Protein AF-A0A850RB29-F1 (afdb_monomer_lite)

Structure (mmCIF, N/CA/C/O backbone):
data_AF-A0A850RB29-F1
#
_entry.id   AF-A0A850RB29-F1
#
loop_
_atom_site.group_PDB
_atom_site.id
_atom_site.type_symbol
_atom_site.label_atom_id
_atom_site.label_alt_id
_atom_site.label_comp_id
_atom_site.label_asym_id
_atom_site.label_entity_id
_atom_site.label_seq_id
_atom_site.pdbx_PDB_ins_code
_atom_site.Cartn_x
_atom_site.Cartn_y
_atom_site.Cartn_z
_atom_site.occupancy
_atom_site.B_iso_or_equiv
_atom_site.auth_seq_id
_atom_site.auth_comp_id
_atom_site.auth_asym_id
_atom_site.auth_atom_id
_atom_site.pdbx_PDB_model_num
ATOM 1 N N . MET A 1 1 ? 18.306 -20.725 -11.844 1.00 34.06 1 MET A N 1
ATOM 2 C CA . MET A 1 1 ? 18.021 -19.679 -10.833 1.00 34.06 1 MET A CA 1
ATOM 3 C C . MET A 1 1 ? 17.555 -18.419 -11.554 1.00 34.06 1 MET A C 1
ATOM 5 O O . MET A 1 1 ? 18.338 -17.850 -12.303 1.00 34.06 1 MET A O 1
ATOM 9 N N . LYS A 1 2 ? 16.282 -18.012 -11.423 1.00 42.31 2 LYS A N 1
ATOM 10 C CA . LYS A 1 2 ? 15.798 -16.755 -12.022 1.00 42.31 2 LYS A CA 1
ATOM 11 C C . LYS A 1 2 ? 16.311 -15.594 -11.170 1.00 42.31 2 LYS A C 1
ATOM 13 O O . LYS A 1 2 ? 15.693 -15.229 -10.177 1.00 42.31 2 LYS A O 1
ATOM 18 N N . LEU A 1 3 ? 17.483 -15.076 -11.530 1.00 47.75 3 LEU A N 1
ATOM 19 C CA . LEU A 1 3 ? 17.990 -13.805 -11.027 1.00 47.75 3 LEU A CA 1
ATOM 20 C C . LEU A 1 3 ? 16.990 -12.734 -11.462 1.00 47.75 3 LEU A C 1
ATOM 22 O O . LEU A 1 3 ? 16.976 -12.326 -12.623 1.00 47.75 3 LEU A O 1
ATOM 26 N N . PHE A 1 4 ? 16.105 -12.330 -10.552 1.00 53.44 4 PHE A N 1
ATOM 27 C CA . PHE A 1 4 ? 15.319 -11.116 -10.707 1.00 53.44 4 PHE A CA 1
ATOM 28 C C . PHE A 1 4 ? 16.328 -9.974 -10.777 1.00 53.44 4 PHE A C 1
ATOM 30 O O . PHE A 1 4 ? 16.759 -9.462 -9.746 1.00 53.44 4 PHE A O 1
ATOM 37 N N . LYS A 1 5 ? 16.773 -9.625 -11.991 1.00 52.97 5 LYS A N 1
ATOM 38 C CA . LYS A 1 5 ? 17.482 -8.373 -12.225 1.00 52.97 5 LYS A CA 1
ATOM 39 C C . LYS A 1 5 ? 16.589 -7.304 -11.614 1.00 52.97 5 LYS A C 1
ATOM 41 O O . LYS A 1 5 ? 15.456 -7.125 -12.061 1.00 52.97 5 LYS A O 1
ATOM 46 N N . SER A 1 6 ? 17.072 -6.663 -10.555 1.00 60.00 6 SER A N 1
ATOM 47 C CA . SER A 1 6 ? 16.506 -5.429 -10.024 1.00 60.00 6 SER A CA 1
ATOM 48 C C . SER A 1 6 ? 16.661 -4.374 -11.110 1.00 60.00 6 SER A C 1
ATOM 50 O O . SER A 1 6 ? 17.593 -3.580 -11.099 1.00 60.00 6 SER A O 1
ATOM 52 N N . GLN A 1 7 ? 15.810 -4.460 -12.129 1.00 71.50 7 GLN A N 1
ATOM 53 C CA . GLN A 1 7 ? 15.783 -3.522 -13.224 1.00 71.50 7 GLN A CA 1
ATOM 54 C C . GLN A 1 7 ? 15.145 -2.269 -12.651 1.00 71.50 7 GLN A C 1
ATOM 56 O O . GLN A 1 7 ? 13.971 -2.270 -12.257 1.00 71.50 7 GLN A O 1
ATOM 61 N N . ILE A 1 8 ? 15.995 -1.263 -12.490 1.00 80.50 8 ILE A N 1
ATOM 62 C CA . ILE A 1 8 ? 15.597 0.070 -12.092 1.00 80.50 8 ILE A CA 1
ATOM 63 C C . ILE A 1 8 ? 14.907 0.676 -13.313 1.00 80.50 8 ILE A C 1
ATOM 65 O O . ILE A 1 8 ? 15.517 0.774 -14.374 1.00 80.50 8 ILE A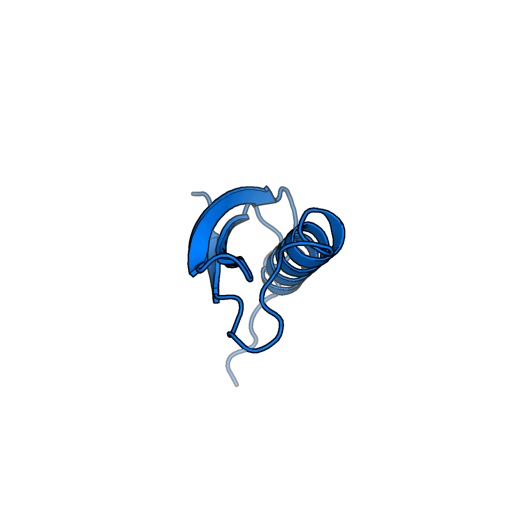 O 1
ATOM 69 N N . GLN A 1 9 ? 13.622 0.976 -13.178 1.00 83.88 9 GLN A N 1
ATOM 70 C CA . GLN A 1 9 ? 12.799 1.579 -14.225 1.00 83.88 9 GLN A CA 1
ATOM 71 C C . GLN A 1 9 ? 11.621 2.303 -13.576 1.00 83.88 9 GLN A C 1
ATOM 73 O O . GLN A 1 9 ? 11.459 2.287 -12.349 1.00 83.88 9 GLN A O 1
ATOM 78 N N . ASP A 1 10 ? 10.799 2.934 -14.398 1.00 86.62 10 ASP A N 1
ATOM 79 C CA . ASP A 1 10 ? 9.545 3.522 -13.968 1.00 86.62 10 ASP A CA 1
ATOM 80 C C . ASP A 1 10 ? 8.517 2.418 -13.704 1.00 86.62 10 ASP A C 1
ATOM 82 O O . ASP A 1 10 ? 8.219 1.573 -14.551 1.00 86.62 10 ASP A O 1
ATOM 86 N N . TYR A 1 11 ? 7.976 2.404 -12.491 1.00 88.25 11 TYR A N 1
ATOM 87 C CA . TYR A 1 11 ? 6.938 1.464 -12.097 1.00 88.25 11 TYR A CA 1
ATOM 88 C C . TYR A 1 11 ? 5.680 2.216 -11.691 1.00 88.25 11 TYR A C 1
ATOM 90 O O . TYR A 1 11 ? 5.705 3.043 -10.779 1.00 88.25 11 TYR A O 1
ATOM 98 N N . GLU A 1 12 ? 4.559 1.868 -12.308 1.00 90.00 12 GLU A N 1
ATOM 99 C CA . GLU A 1 12 ? 3.246 2.216 -11.790 1.00 90.00 12 GLU A CA 1
ATOM 100 C C . GLU A 1 12 ? 2.909 1.266 -10.638 1.00 90.00 12 GLU A C 1
ATOM 102 O O . GLU A 1 12 ? 2.867 0.042 -10.784 1.00 90.00 12 GLU A O 1
ATOM 107 N N . VAL A 1 13 ? 2.676 1.833 -9.463 1.00 90.69 13 VAL A N 1
ATOM 108 C CA . VAL A 1 13 ? 2.320 1.101 -8.257 1.00 90.69 13 VAL A CA 1
ATOM 109 C C . VAL A 1 13 ? 0.889 1.441 -7.890 1.00 90.69 13 VAL A C 1
ATOM 111 O O . VAL A 1 13 ? 0.553 2.608 -7.724 1.00 90.69 13 VAL A O 1
ATOM 114 N N . VAL A 1 14 ? 0.057 0.423 -7.712 1.00 91.88 14 VAL A N 1
ATOM 115 C CA . VAL A 1 14 ? -1.337 0.556 -7.291 1.00 91.88 14 VAL A CA 1
ATOM 116 C C . VAL A 1 14 ? -1.505 -0.126 -5.939 1.00 91.88 14 VAL A C 1
ATOM 118 O O . VAL A 1 14 ? -1.326 -1.337 -5.818 1.00 91.88 14 VAL A O 1
ATOM 121 N N . GLY A 1 15 ? -1.817 0.653 -4.909 1.00 90.50 15 GLY A N 1
ATOM 122 C CA . GLY A 1 15 ? -2.171 0.181 -3.578 1.00 90.50 15 GLY A CA 1
ATOM 123 C C . GLY A 1 15 ? -3.686 0.088 -3.431 1.00 90.50 15 GLY A C 1
ATOM 124 O O . GLY A 1 15 ? -4.392 1.071 -3.629 1.00 90.50 15 GLY A O 1
ATOM 125 N N . MET A 1 16 ? -4.181 -1.087 -3.063 1.00 91.12 16 MET A N 1
ATOM 126 C CA . MET A 1 16 ? -5.578 -1.337 -2.723 1.00 91.12 16 MET A CA 1
ATOM 127 C C . MET A 1 16 ? -5.645 -1.812 -1.275 1.00 91.12 16 MET A C 1
ATOM 129 O O . MET A 1 16 ? -5.040 -2.827 -0.913 1.00 91.12 16 MET A O 1
ATOM 133 N N . PHE A 1 17 ? -6.376 -1.086 -0.441 1.00 89.56 17 PHE A N 1
ATOM 134 C CA . PHE A 1 17 ? -6.541 -1.408 0.973 1.00 89.56 17 PHE A CA 1
ATOM 135 C C . PHE A 1 17 ? -7.948 -1.057 1.442 1.00 89.56 17 PHE A C 1
ATOM 137 O O . PHE A 1 17 ? -8.695 -0.352 0.767 1.00 89.56 17 PHE A O 1
ATOM 144 N N . ASN A 1 18 ? -8.318 -1.594 2.599 1.00 90.44 18 ASN A N 1
ATOM 145 C CA . ASN A 1 18 ? -9.591 -1.288 3.232 1.00 90.44 18 ASN A CA 1
ATOM 146 C C . ASN A 1 18 ? -9.329 -0.366 4.415 1.00 90.44 18 ASN A C 1
ATOM 148 O O . ASN A 1 18 ? -8.312 -0.494 5.101 1.00 90.44 18 ASN A O 1
ATOM 152 N N . LYS A 1 19 ? -10.249 0.562 4.637 1.00 88.38 19 LYS A N 1
ATOM 153 C CA . LYS A 1 19 ? -10.296 1.354 5.854 1.00 88.38 19 LYS A CA 1
ATOM 154 C C . LYS A 1 19 ? -11.055 0.607 6.947 1.00 88.38 19 LYS A C 1
ATOM 156 O O . LYS A 1 19 ? -11.889 -0.250 6.650 1.00 88.38 19 LYS A O 1
ATOM 161 N N . ILE A 1 20 ? -10.833 1.003 8.197 1.00 87.69 20 ILE A N 1
ATOM 162 C CA . ILE A 1 20 ? -11.586 0.536 9.373 1.00 87.69 20 ILE A CA 1
ATOM 163 C C . ILE A 1 20 ? -13.091 0.813 9.248 1.00 87.69 20 ILE A C 1
ATOM 165 O O . ILE A 1 20 ? -13.909 0.094 9.809 1.00 87.69 20 ILE A O 1
ATOM 169 N N . THR A 1 21 ? -13.469 1.824 8.458 1.00 87.12 21 THR A N 1
ATOM 170 C CA . THR A 1 21 ? -14.864 2.166 8.149 1.00 87.12 21 THR A CA 1
ATOM 171 C C . THR A 1 21 ? -15.528 1.186 7.176 1.00 87.12 21 THR A C 1
ATOM 173 O O . THR A 1 21 ? -16.722 1.298 6.920 1.00 87.12 21 THR A O 1
ATOM 176 N N . GLY A 1 22 ? -14.772 0.239 6.607 1.00 83.62 22 GLY A N 1
ATOM 177 C CA . GLY A 1 22 ? -15.239 -0.699 5.584 1.00 83.62 22 GLY A CA 1
ATOM 178 C C . GLY A 1 22 ? -15.113 -0.186 4.145 1.00 83.62 22 GLY A C 1
ATOM 179 O O . GLY A 1 22 ? -15.394 -0.931 3.209 1.00 83.62 22 GLY A O 1
ATOM 180 N N . GLU A 1 23 ? -14.657 1.053 3.943 1.00 88.44 23 GLU A N 1
ATOM 181 C CA . GLU A 1 23 ? -14.444 1.625 2.611 1.00 88.44 23 GLU A CA 1
ATOM 182 C C . GLU A 1 23 ? -13.172 1.063 1.960 1.00 88.44 23 GLU A C 1
ATOM 184 O O . GLU A 1 23 ? -12.100 1.029 2.572 1.00 88.44 23 GLU A O 1
ATOM 189 N N . GLN A 1 24 ? -13.270 0.648 0.696 1.00 89.25 24 GLN A N 1
ATOM 190 C CA . GLN A 1 24 ? -12.110 0.236 -0.089 1.00 89.25 24 GLN A CA 1
ATOM 191 C C . GLN A 1 24 ? -11.507 1.440 -0.807 1.00 89.25 24 GLN A C 1
ATOM 193 O O . GLN A 1 24 ? -12.164 2.084 -1.622 1.00 89.25 24 GLN A O 1
ATOM 198 N N . VAL A 1 25 ? -10.227 1.696 -0.554 1.00 88.81 25 VAL A N 1
ATOM 199 C CA . VAL A 1 25 ? -9.471 2.754 -1.219 1.00 88.81 25 VAL A CA 1
ATOM 200 C C . VAL A 1 25 ? -8.467 2.146 -2.183 1.00 88.81 25 VAL A C 1
ATOM 202 O O . VAL A 1 25 ? -7.725 1.220 -1.849 1.00 88.81 25 VAL A O 1
ATOM 205 N N . THR A 1 26 ? -8.442 2.707 -3.389 1.00 90.38 26 THR A N 1
ATOM 206 C CA . THR A 1 26 ? -7.456 2.397 -4.422 1.00 90.38 26 THR A CA 1
ATOM 207 C C . THR A 1 26 ? -6.653 3.656 -4.718 1.00 90.38 26 THR A C 1
ATOM 209 O O . THR A 1 26 ? -7.223 4.691 -5.051 1.00 90.38 26 THR A O 1
ATOM 212 N N . THR A 1 27 ? -5.332 3.578 -4.586 1.00 88.56 27 THR A N 1
ATOM 213 C CA . THR A 1 27 ? -4.404 4.677 -4.874 1.00 88.56 27 THR A CA 1
ATOM 214 C C . THR A 1 27 ? -3.330 4.202 -5.843 1.00 88.56 27 THR A C 1
ATOM 216 O O . THR A 1 27 ? -2.765 3.124 -5.664 1.00 88.56 27 THR A O 1
ATOM 219 N N . SER A 1 28 ? -3.047 4.982 -6.883 1.00 90.19 28 SER A N 1
ATOM 220 C CA . SER A 1 28 ? -1.974 4.706 -7.837 1.00 90.19 28 SER A CA 1
ATOM 221 C C . SER A 1 28 ? -0.906 5.794 -7.778 1.00 90.19 28 SER A C 1
ATOM 223 O O . SER A 1 28 ? -1.195 6.971 -7.557 1.00 90.19 28 SER A O 1
ATOM 225 N N . ARG A 1 29 ? 0.355 5.394 -7.940 1.00 88.25 29 ARG A N 1
ATOM 226 C CA . ARG A 1 29 ? 1.513 6.288 -8.004 1.00 88.25 29 ARG A CA 1
ATOM 227 C C . ARG A 1 29 ? 2.547 5.752 -8.974 1.00 88.25 29 ARG A C 1
ATOM 229 O O . ARG A 1 29 ? 2.834 4.559 -8.972 1.00 88.25 29 ARG A O 1
ATOM 236 N N . ILE A 1 30 ? 3.167 6.649 -9.728 1.00 88.19 30 ILE A N 1
ATOM 237 C CA . ILE A 1 30 ? 4.308 6.325 -10.581 1.00 88.19 30 ILE A CA 1
ATOM 238 C C . ILE A 1 30 ? 5.579 6.547 -9.760 1.00 88.19 30 ILE A C 1
ATOM 240 O O . ILE A 1 30 ? 5.808 7.630 -9.222 1.00 88.19 30 ILE A O 1
ATOM 244 N N . CYS A 1 31 ? 6.378 5.497 -9.598 1.00 86.50 31 CYS A N 1
ATOM 245 C CA . CYS A 1 31 ? 7.688 5.573 -8.970 1.00 86.50 31 CYS A CA 1
ATOM 246 C C . CYS A 1 31 ? 8.755 5.540 -10.061 1.00 86.50 31 CYS A C 1
ATOM 248 O O . CYS A 1 31 ? 8.909 4.525 -10.739 1.00 86.50 31 CYS A O 1
ATOM 250 N N . HIS A 1 32 ? 9.497 6.635 -10.192 1.00 86.81 32 HIS A N 1
ATOM 251 C CA . HIS A 1 32 ? 10.526 6.781 -11.213 1.00 86.81 32 HIS A CA 1
ATOM 252 C C . HIS A 1 32 ? 11.863 6.199 -10.776 1.00 86.81 32 HIS A C 1
ATOM 254 O O . HIS A 1 32 ? 12.268 6.398 -9.629 1.00 86.81 32 HIS A O 1
ATOM 260 N N . ASN A 1 33 ? 12.558 5.531 -11.700 1.00 85.31 33 ASN A N 1
ATOM 261 C CA . ASN A 1 33 ? 13.918 5.020 -11.507 1.00 85.31 33 ASN A CA 1
ATOM 262 C C . ASN A 1 33 ? 14.100 4.245 -10.182 1.00 85.31 33 ASN A C 1
ATOM 264 O O . ASN A 1 33 ? 15.038 4.477 -9.416 1.00 85.31 33 ASN A O 1
ATOM 268 N N . VAL A 1 34 ? 13.184 3.318 -9.890 1.00 86.69 34 VAL A N 1
ATOM 269 C CA . VAL A 1 34 ? 13.246 2.458 -8.697 1.00 86.69 34 VAL A CA 1
ATOM 270 C C . VAL A 1 34 ? 13.229 0.990 -9.085 1.00 86.69 34 VAL A C 1
ATOM 272 O O . VAL A 1 34 ? 12.828 0.620 -10.178 1.00 86.69 34 VAL A O 1
ATOM 275 N N . SER A 1 35 ? 13.635 0.115 -8.169 1.00 86.50 35 SER A N 1
ATOM 276 C CA . SER A 1 35 ? 13.377 -1.322 -8.309 1.00 86.50 35 SER A CA 1
ATOM 277 C C . SER A 1 35 ? 11.934 -1.660 -7.927 1.00 86.50 35 SER A C 1
ATOM 279 O O . SER A 1 35 ? 11.347 -1.005 -7.070 1.00 86.50 35 SER A O 1
ATOM 281 N N . LYS A 1 36 ? 11.389 -2.772 -8.434 1.00 85.19 36 LYS A N 1
ATOM 282 C CA . LYS A 1 36 ? 10.054 -3.270 -8.043 1.00 85.19 36 LYS A CA 1
ATOM 283 C C . LYS A 1 36 ? 9.862 -3.377 -6.518 1.00 85.19 36 LYS A C 1
ATOM 285 O O . LYS A 1 36 ? 8.794 -3.052 -5.998 1.00 85.19 36 LYS A O 1
ATOM 290 N N . LYS A 1 37 ? 10.904 -3.808 -5.791 1.00 86.94 37 LYS A N 1
ATOM 291 C CA . LYS A 1 37 ? 10.907 -3.896 -4.317 1.00 86.94 37 LYS A CA 1
ATOM 292 C C . LYS A 1 37 ? 10.814 -2.515 -3.659 1.00 86.94 37 LYS A C 1
ATOM 294 O O . LYS A 1 37 ? 9.978 -2.326 -2.783 1.00 86.94 37 LYS A O 1
ATOM 299 N N . GLU A 1 38 ? 11.629 -1.566 -4.116 1.00 87.69 38 GLU A N 1
ATOM 300 C CA . GLU A 1 38 ? 11.597 -0.158 -3.690 1.00 87.69 38 GLU A CA 1
ATOM 301 C C . GLU A 1 38 ? 10.213 0.455 -3.943 1.00 87.69 38 GLU A C 1
ATOM 303 O O . GLU A 1 38 ? 9.608 1.008 -3.031 1.00 87.69 38 GLU A O 1
ATOM 308 N N . ALA A 1 39 ? 9.664 0.275 -5.147 1.00 89.12 39 ALA A N 1
ATOM 309 C CA . ALA A 1 39 ? 8.345 0.773 -5.531 1.00 89.12 39 ALA A CA 1
ATOM 310 C C . ALA A 1 39 ? 7.239 0.235 -4.598 1.00 89.12 39 ALA A C 1
ATOM 312 O O . ALA A 1 39 ? 6.414 0.990 -4.079 1.00 89.12 39 ALA A O 1
ATOM 313 N N . THR A 1 40 ? 7.282 -1.070 -4.306 1.00 89.38 40 THR A N 1
ATOM 314 C CA . THR A 1 40 ? 6.362 -1.725 -3.362 1.00 89.38 40 THR A CA 1
ATOM 315 C C . THR A 1 40 ? 6.508 -1.154 -1.952 1.00 89.38 40 THR A C 1
ATOM 317 O O . THR A 1 40 ? 5.511 -0.826 -1.312 1.00 89.38 40 THR A O 1
ATOM 320 N N . GLN A 1 41 ? 7.741 -1.024 -1.455 1.00 90.19 41 GLN A N 1
ATOM 321 C CA . GLN A 1 41 ? 8.012 -0.535 -0.104 1.00 90.19 41 GLN A CA 1
ATOM 322 C C . GLN A 1 41 ? 7.583 0.924 0.064 1.00 90.19 41 GLN A C 1
ATOM 324 O O . GLN A 1 41 ? 6.948 1.255 1.064 1.00 90.19 41 GLN A O 1
ATOM 329 N N . ARG A 1 42 ? 7.850 1.778 -0.932 1.00 90.12 42 ARG A N 1
ATOM 330 C CA . ARG A 1 42 ? 7.407 3.177 -0.949 1.00 90.12 42 ARG A CA 1
ATOM 331 C C . ARG A 1 42 ? 5.889 3.283 -0.906 1.00 90.12 42 ARG A C 1
ATOM 333 O O . ARG A 1 42 ? 5.375 4.038 -0.086 1.00 90.12 42 ARG A O 1
ATOM 340 N N . MET A 1 43 ? 5.169 2.494 -1.711 1.00 90.56 43 MET A N 1
ATOM 341 C CA . MET A 1 43 ? 3.703 2.473 -1.659 1.00 90.56 43 MET A CA 1
ATOM 342 C C . MET A 1 43 ? 3.195 1.964 -0.309 1.00 90.56 43 MET A C 1
ATOM 344 O O . MET A 1 43 ? 2.306 2.570 0.280 1.00 90.56 43 MET A O 1
ATOM 348 N N . LYS A 1 44 ? 3.783 0.891 0.229 1.00 89.00 44 LYS A N 1
ATOM 349 C CA . LYS A 1 44 ? 3.399 0.364 1.544 1.00 89.00 44 LYS A CA 1
ATOM 350 C C . LYS A 1 44 ? 3.615 1.399 2.651 1.00 89.00 44 LYS A C 1
ATOM 352 O O . LYS A 1 44 ? 2.781 1.519 3.543 1.00 89.00 44 LYS A O 1
ATOM 357 N N . SER A 1 45 ? 4.731 2.126 2.615 1.00 90.62 45 SER A N 1
ATOM 358 C CA . SER A 1 45 ? 5.022 3.178 3.590 1.00 90.62 45 SER A CA 1
ATOM 359 C C . SER A 1 45 ? 4.064 4.351 3.426 1.00 90.62 45 SER A C 1
ATOM 361 O O . SER A 1 45 ? 3.520 4.818 4.413 1.00 90.62 45 SER A O 1
ATOM 363 N N . TYR A 1 46 ? 3.790 4.772 2.188 1.00 89.69 46 TYR A N 1
ATOM 364 C CA . TYR A 1 46 ? 2.815 5.821 1.897 1.00 89.69 46 TYR A CA 1
ATOM 365 C C . TYR A 1 46 ? 1.430 5.473 2.448 1.00 89.69 46 TYR A C 1
ATOM 367 O O . TYR A 1 46 ? 0.855 6.269 3.180 1.00 89.69 46 TYR A O 1
ATOM 375 N N . VAL A 1 47 ? 0.926 4.264 2.174 1.00 88.81 47 VAL A N 1
ATOM 376 C CA . VAL A 1 47 ? -0.375 3.818 2.689 1.00 88.81 47 VAL A CA 1
ATOM 377 C C . VAL A 1 47 ? -0.386 3.816 4.218 1.00 88.81 47 VAL A C 1
ATOM 379 O O . VAL A 1 47 ? -1.305 4.361 4.818 1.00 88.81 47 VAL A O 1
ATOM 382 N N . GLN A 1 48 ? 0.652 3.266 4.852 1.00 87.75 48 GLN A N 1
ATOM 383 C CA . GLN A 1 48 ? 0.741 3.225 6.313 1.00 87.75 48 GLN A CA 1
ATOM 384 C C . GLN A 1 48 ? 0.865 4.610 6.948 1.00 87.75 48 GLN A C 1
ATOM 386 O O . GLN A 1 48 ? 0.318 4.801 8.017 1.00 87.75 48 GLN A O 1
ATOM 391 N N . THR A 1 49 ? 1.561 5.567 6.332 1.00 90.12 49 THR A N 1
ATOM 392 C CA . THR A 1 49 ? 1.725 6.918 6.892 1.00 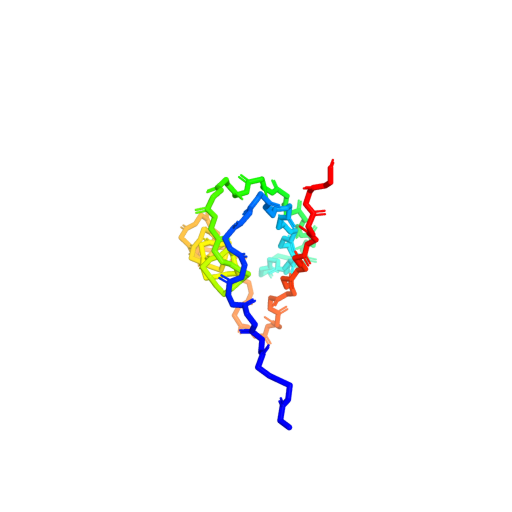90.12 49 THR A CA 1
ATOM 393 C C . THR A 1 49 ? 0.504 7.793 6.623 1.00 90.12 49 THR A C 1
ATOM 395 O O . THR A 1 49 ? 0.028 8.476 7.521 1.00 90.12 49 THR A O 1
ATOM 398 N N . THR A 1 50 ? -0.025 7.780 5.399 1.00 89.44 50 THR A N 1
ATOM 399 C CA . THR A 1 50 ? -1.162 8.622 4.999 1.00 89.44 50 THR A CA 1
ATOM 400 C C . THR A 1 50 ? -2.478 8.122 5.577 1.00 89.44 50 THR A C 1
ATOM 402 O O . THR A 1 50 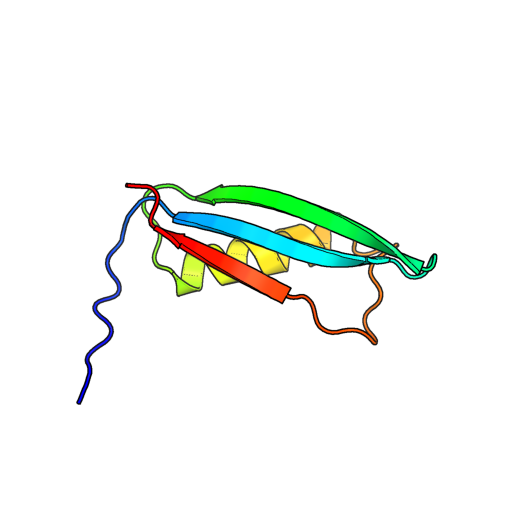? -3.326 8.930 5.938 1.00 89.44 50 THR A O 1
ATOM 405 N N . TYR A 1 51 ? -2.650 6.804 5.683 1.00 87.12 51 TYR A N 1
ATOM 406 C CA . TYR A 1 51 ? -3.873 6.197 6.196 1.00 87.12 51 TYR A CA 1
ATOM 407 C C . TYR A 1 51 ? -3.668 5.553 7.566 1.00 87.12 51 TYR A C 1
ATOM 409 O O . TYR A 1 51 ? -4.537 4.804 7.976 1.00 87.12 51 TYR A O 1
ATOM 417 N N . ALA A 1 52 ? -2.585 5.858 8.294 1.00 85.38 52 ALA A N 1
ATOM 418 C CA . ALA A 1 52 ? -2.266 5.269 9.606 1.00 85.38 52 ALA A CA 1
ATOM 419 C C . ALA A 1 52 ? -3.481 5.157 10.542 1.00 85.38 52 ALA A C 1
ATOM 421 O O . ALA A 1 52 ? -3.689 4.130 11.175 1.00 85.38 52 ALA A O 1
ATOM 422 N N . ASP A 1 53 ? -4.284 6.220 10.573 1.00 87.38 53 ASP A N 1
ATOM 423 C CA . ASP A 1 53 ? -5.430 6.390 11.465 1.00 87.38 53 ASP A CA 1
ATOM 424 C C . ASP A 1 53 ? -6.693 5.648 10.990 1.00 87.38 53 ASP A C 1
ATOM 426 O O . ASP A 1 53 ? -7.538 5.244 11.780 1.00 87.38 53 ASP A O 1
ATOM 430 N N . THR A 1 54 ? -6.818 5.435 9.677 1.00 88.69 54 THR A N 1
ATOM 431 C CA . THR A 1 54 ? -8.028 4.867 9.055 1.00 88.69 54 THR A CA 1
ATOM 432 C C . THR A 1 54 ? -7.803 3.503 8.418 1.00 88.69 54 THR A C 1
ATOM 434 O O . THR A 1 54 ? -8.763 2.888 7.966 1.00 88.69 54 THR A O 1
ATOM 437 N N . LEU A 1 55 ? -6.564 3.024 8.345 1.00 85.81 55 LEU A N 1
ATOM 438 C CA . LEU A 1 55 ? -6.170 1.791 7.677 1.00 85.81 55 LEU A CA 1
ATOM 439 C C . LEU A 1 55 ? -6.554 0.584 8.526 1.00 85.81 55 LEU A C 1
ATOM 441 O O . LEU A 1 55 ? -6.165 0.472 9.686 1.00 85.81 55 LEU A O 1
ATOM 445 N N . ASP A 1 56 ? -7.262 -0.363 7.918 1.00 86.44 56 ASP A N 1
ATOM 446 C CA . ASP A 1 56 ? -7.572 -1.622 8.578 1.00 86.44 56 ASP A CA 1
ATOM 447 C C . ASP A 1 56 ? -6.338 -2.536 8.590 1.00 86.44 56 ASP A C 1
ATOM 449 O O . ASP A 1 56 ? -5.969 -3.128 7.574 1.00 86.44 56 ASP A O 1
ATOM 453 N N . LEU A 1 57 ? -5.687 -2.646 9.751 1.00 81.25 57 LEU A N 1
ATOM 454 C CA . LEU A 1 57 ? -4.496 -3.485 9.946 1.00 81.25 57 LEU A CA 1
ATOM 455 C C . LEU A 1 57 ? -4.814 -4.990 9.932 1.00 81.25 57 LEU A C 1
ATOM 457 O O . LEU A 1 57 ? -3.910 -5.809 9.765 1.00 81.25 57 LEU A O 1
ATOM 461 N N . HIS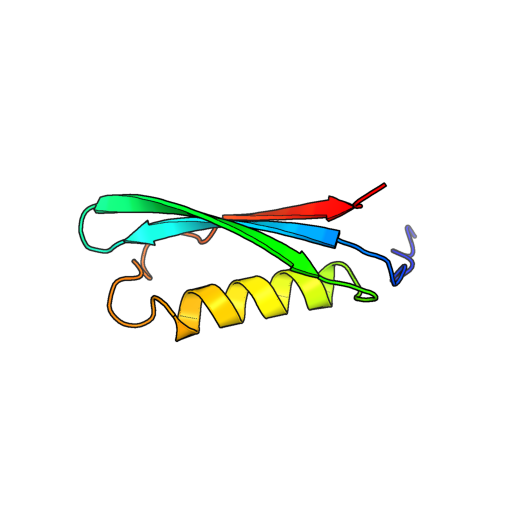 A 1 58 ? -6.086 -5.361 10.097 1.00 83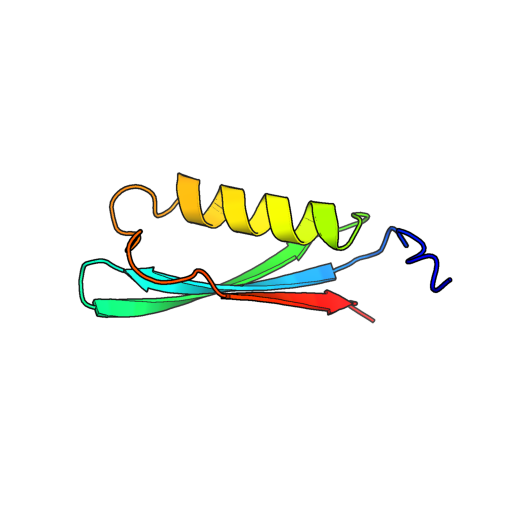.75 58 HIS A N 1
ATOM 462 C CA . HIS A 1 58 ? -6.542 -6.750 10.073 1.00 83.75 58 HIS A CA 1
ATOM 463 C C . HIS A 1 58 ? -6.673 -7.310 8.650 1.00 83.75 58 HIS A C 1
ATOM 465 O O . HIS A 1 58 ? -6.666 -8.531 8.467 1.00 83.75 58 HIS A O 1
ATOM 471 N N . ARG A 1 59 ? -6.763 -6.448 7.629 1.00 81.50 59 ARG A N 1
ATOM 472 C CA . ARG A 1 59 ? -6.862 -6.848 6.222 1.00 81.50 59 ARG A CA 1
ATOM 473 C C . ARG A 1 59 ? -5.546 -6.640 5.471 1.00 81.50 59 ARG A C 1
ATOM 475 O O . ARG A 1 59 ? -4.831 -5.663 5.682 1.00 81.50 59 ARG A O 1
ATOM 482 N N . PRO A 1 60 ? -5.221 -7.535 4.522 1.00 81.25 60 PRO A N 1
ATOM 483 C CA . PRO A 1 60 ? -4.008 -7.399 3.733 1.00 81.25 60 PRO A CA 1
ATOM 484 C C . PRO A 1 60 ? -4.087 -6.193 2.786 1.00 81.25 60 PRO A C 1
ATOM 486 O O . PRO A 1 60 ? -5.060 -6.021 2.049 1.00 81.25 60 PRO A O 1
ATOM 489 N N . ILE A 1 61 ? -3.010 -5.405 2.748 1.00 84.19 61 ILE A N 1
ATOM 490 C CA . ILE A 1 61 ? -2.786 -4.360 1.741 1.00 84.19 61 ILE A CA 1
ATOM 491 C C . ILE A 1 61 ? -2.331 -5.047 0.452 1.00 84.19 61 ILE A C 1
ATOM 493 O O . ILE A 1 61 ? -1.260 -5.658 0.409 1.00 84.19 61 ILE A O 1
ATOM 497 N N . LYS A 1 62 ? -3.123 -4.943 -0.614 1.00 88.38 62 LYS A N 1
ATOM 498 C CA . LYS A 1 62 ? -2.740 -5.444 -1.936 1.00 88.38 62 LYS A CA 1
ATOM 499 C C . LYS A 1 62 ? -1.957 -4.360 -2.662 1.00 88.38 62 LYS A C 1
ATOM 501 O O . LYS A 1 62 ? -2.483 -3.285 -2.919 1.00 88.38 62 LYS A O 1
ATOM 506 N N . ILE A 1 63 ? -0.705 -4.641 -3.008 1.00 88.44 63 ILE A N 1
ATOM 507 C CA . ILE A 1 63 ? 0.128 -3.732 -3.800 1.00 88.44 63 ILE A CA 1
ATOM 508 C C . ILE A 1 63 ? 0.417 -4.408 -5.131 1.00 88.44 63 ILE A C 1
ATOM 510 O O . ILE A 1 63 ? 1.035 -5.471 -5.172 1.00 88.44 63 ILE A O 1
ATOM 514 N N . ASN A 1 64 ? -0.041 -3.795 -6.214 1.00 89.06 64 ASN A N 1
ATOM 515 C CA . ASN A 1 64 ? 0.241 -4.233 -7.566 1.00 89.06 64 ASN A CA 1
ATOM 516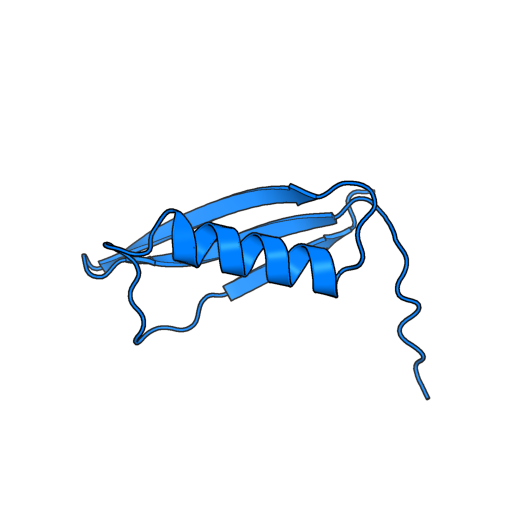 C C . ASN A 1 64 ? 1.296 -3.315 -8.180 1.00 89.06 64 ASN A C 1
ATOM 518 O O . ASN A 1 64 ? 1.185 -2.098 -8.078 1.00 89.06 64 ASN A O 1
ATOM 522 N N . VAL A 1 65 ? 2.321 -3.890 -8.802 1.00 88.25 65 VAL A N 1
ATOM 523 C CA . VAL A 1 65 ? 3.397 -3.123 -9.438 1.00 88.25 65 VAL A CA 1
ATOM 524 C C . VAL A 1 65 ? 3.470 -3.515 -10.901 1.00 88.25 65 VAL A C 1
ATOM 526 O O . VAL A 1 65 ? 3.748 -4.676 -11.217 1.00 88.25 65 VAL A O 1
ATOM 529 N N . LYS A 1 66 ? 3.247 -2.541 -11.775 1.00 87.25 66 LYS A N 1
ATOM 530 C CA . LYS A 1 66 ? 3.335 -2.658 -13.226 1.00 87.25 66 LYS A CA 1
ATOM 531 C C . LYS A 1 66 ? 4.537 -1.858 -13.716 1.00 87.25 66 LYS A C 1
ATOM 533 O O . LYS A 1 66 ? 4.822 -0.790 -13.187 1.00 87.25 66 LYS A O 1
ATOM 538 N N . ALA A 1 67 ? 5.269 -2.390 -14.689 1.00 79.94 67 ALA A N 1
ATOM 539 C CA . ALA A 1 67 ? 6.266 -1.588 -15.391 1.00 79.94 67 ALA A CA 1
ATOM 540 C C . ALA A 1 67 ? 5.516 -0.543 -16.225 1.00 79.94 67 ALA A C 1
ATOM 542 O O . ALA A 1 67 ? 4.579 -0.907 -16.938 1.00 79.94 67 ALA A O 1
ATOM 543 N N . SER A 1 68 ? 5.882 0.727 -16.079 1.00 70.19 68 SER A N 1
ATOM 544 C CA . SER A 1 68 ? 5.391 1.776 -16.967 1.00 70.19 68 SER A CA 1
ATOM 545 C C . SER A 1 68 ? 6.231 1.683 -18.239 1.00 70.19 68 SER A C 1
ATOM 547 O O . SER A 1 68 ? 7.444 1.859 -18.168 1.00 70.19 68 SER A O 1
ATOM 549 N N . HIS A 1 69 ? 5.606 1.282 -19.347 1.00 57.72 69 HIS A N 1
ATOM 550 C CA . HIS A 1 69 ? 6.252 1.105 -20.652 1.00 57.72 69 HIS A CA 1
ATOM 551 C C . HIS A 1 69 ? 6.233 2.405 -21.454 1.00 57.72 69 HIS A C 1
ATOM 553 O O . HIS A 1 69 ? 5.208 3.119 -21.359 1.00 57.72 69 HIS A O 1
#

Sequence (69 aa):
MKLFKSQIQDYEVVGMFNKITGEQVTTSRICHNVSKKEATQRMKSYVQTTYADTLDLHRPIKINVKASH

pLDDT: mean 83.23, std 12.17, range [34.06, 91.88]

Secondary structure (DSSP, 8-state):
--------EEEEEEEEEEBTTS-EEEEEEEEEEE-HHHHHHHHHHHHHHHSTTTB-TTSPPEEEEEE--

Radius of gyration: 13.17 Å; chains: 1; bounding box: 33×28×32 Å

Organism: NCBI:txid2675299

Foldseek 3Di:
DPPPPQPFAKKWKWKWFAWPVRDIDIDIDIDGRGGPVRSQVVVVVCCCVVCVPTGDPVDDIDMDIGGDD